Protein AF-A0A971HFS1-F1 (afdb_monomer_lite)

Secondary structure (DSSP, 8-state):
-EEEE---SSTTHHHHHHHHHHHHTTEEEEEE-SSEEEEEE--TT---------TTS-HHHHHHHHHHHHHTT-------SGGG-EEETTEEE-TTS-TTTSEEE-----

Foldseek 3Di:
DDKDFAADLPCFPVVQVVQQVCQQVQWDWDDDALGMTDTDGHDGNPDHDGDDDCPPDDPVRVVVVVVVCVVVVHDDDDYDPVNQFDDDDQWTAGSPDPPVPRIDGDPDDD

Sequence (110 aa):
MIRKFKLFLSPIQALTAWLNKMSREGYRLVKVGKIFYYFEECERSKYVYNVDYVANKSYDDLREYERFLEESNIRYMEKPANIGKVSIGSVRWRPYADKGAKIATSKGRR

Structure (mmCIF, N/CA/C/O backbone):
data_AF-A0A971HFS1-F1
#
_entry.id   AF-A0A971HFS1-F1
#
loop_
_atom_site.group_PDB
_atom_site.id
_atom_site.type_symbol
_atom_site.label_atom_id
_atom_site.label_alt_id
_atom_site.label_comp_id
_atom_site.label_asym_id
_atom_site.label_entity_id
_atom_site.label_seq_id
_atom_site.pdbx_PDB_ins_code
_atom_site.Cartn_x
_atom_site.Cartn_y
_atom_site.Cartn_z
_atom_site.occupancy
_atom_site.B_iso_or_equiv
_atom_site.auth_seq_id
_atom_site.auth_comp_id
_atom_site.auth_asym_id
_atom_site.auth_atom_id
_atom_site.pdbx_PDB_model_num
ATOM 1 N N . MET A 1 1 ? -5.586 13.504 11.670 1.00 85.81 1 MET A N 1
ATOM 2 C CA . MET A 1 1 ? -4.569 12.799 10.852 1.00 85.81 1 MET A CA 1
ATOM 3 C C . MET A 1 1 ? -3.543 12.128 11.765 1.00 85.81 1 MET A C 1
ATOM 5 O O . MET A 1 1 ? -2.970 12.791 12.620 1.00 85.81 1 MET A O 1
ATOM 9 N N . ILE A 1 2 ? -3.327 10.823 11.607 1.00 95.06 2 ILE A N 1
ATOM 10 C CA . ILE A 1 2 ? -2.500 9.962 12.465 1.00 95.06 2 ILE A CA 1
ATOM 11 C C . ILE A 1 2 ? -1.256 9.528 11.692 1.00 95.06 2 ILE A C 1
ATOM 13 O O . ILE A 1 2 ? -1.359 9.000 10.588 1.00 95.06 2 ILE A O 1
ATOM 17 N N . ARG A 1 3 ? -0.070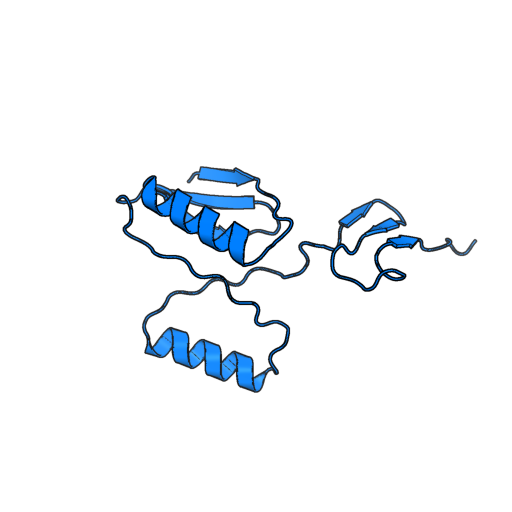 9.705 12.280 1.00 96.50 3 ARG A N 1
ATOM 18 C CA . ARG A 1 3 ? 1.209 9.289 11.685 1.00 96.50 3 ARG A CA 1
ATOM 19 C C . ARG A 1 3 ? 1.712 8.005 12.343 1.00 96.50 3 ARG A C 1
ATOM 21 O O . ARG A 1 3 ? 1.836 7.948 13.564 1.00 96.50 3 ARG A O 1
ATOM 28 N N . LYS A 1 4 ? 2.063 6.995 11.546 1.00 94.38 4 LYS A N 1
ATOM 29 C CA . LYS A 1 4 ? 2.636 5.720 12.013 1.00 94.38 4 L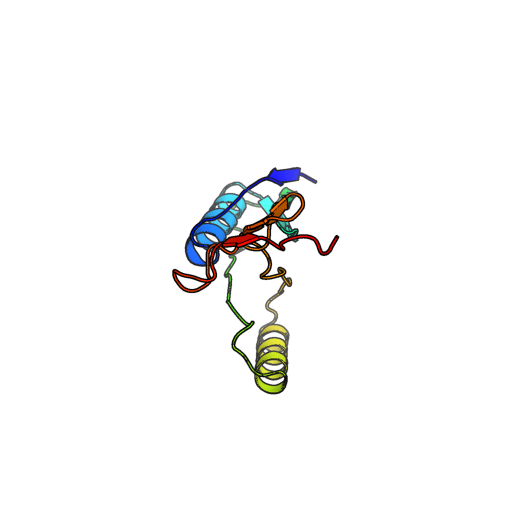YS A CA 1
ATOM 30 C C . LYS A 1 4 ? 3.990 5.468 11.353 1.00 94.38 4 LYS A C 1
ATOM 32 O O . LYS A 1 4 ? 4.128 5.611 10.142 1.00 94.38 4 LYS A O 1
ATOM 37 N N . PHE A 1 5 ? 4.983 5.083 12.150 1.00 93.00 5 PHE A N 1
ATOM 38 C CA . PHE A 1 5 ? 6.278 4.597 11.669 1.00 93.00 5 PHE A CA 1
ATOM 39 C C . PHE A 1 5 ? 6.254 3.070 11.580 1.00 93.00 5 PHE A C 1
ATOM 41 O O . PHE A 1 5 ? 5.865 2.405 12.545 1.00 93.00 5 PHE A O 1
ATOM 48 N N . LYS A 1 6 ? 6.670 2.507 10.442 1.00 90.12 6 LYS A N 1
ATOM 49 C CA . LYS A 1 6 ? 6.792 1.055 10.275 1.00 90.12 6 LYS A CA 1
ATOM 50 C C . LYS A 1 6 ? 7.816 0.706 9.195 1.00 90.12 6 LYS A C 1
ATOM 52 O O . LYS A 1 6 ? 7.794 1.263 8.098 1.00 90.12 6 LYS A O 1
ATOM 57 N N . LEU A 1 7 ? 8.681 -0.257 9.502 1.00 85.88 7 LEU A N 1
ATOM 58 C CA . LEU A 1 7 ? 9.627 -0.852 8.562 1.00 85.88 7 LEU A CA 1
ATOM 59 C C . LEU A 1 7 ? 9.227 -2.309 8.303 1.00 85.88 7 LEU A C 1
ATOM 61 O O . LEU A 1 7 ? 8.835 -3.014 9.233 1.00 85.88 7 LEU A O 1
ATOM 65 N N . PHE A 1 8 ? 9.325 -2.750 7.050 1.00 82.88 8 PHE A N 1
ATOM 66 C CA . PHE A 1 8 ? 8.947 -4.097 6.627 1.00 82.88 8 PHE A CA 1
ATOM 67 C C . PHE A 1 8 ? 10.143 -4.800 5.990 1.00 82.88 8 PHE A C 1
ATOM 69 O O . PHE A 1 8 ? 10.769 -4.249 5.088 1.00 82.88 8 PHE A O 1
ATOM 76 N N . LEU A 1 9 ? 10.439 -6.020 6.446 1.00 75.44 9 LEU A N 1
ATOM 77 C CA . LEU A 1 9 ? 11.437 -6.897 5.825 1.00 75.44 9 LEU A CA 1
ATOM 78 C C . LEU A 1 9 ? 10.895 -7.501 4.519 1.00 75.44 9 LEU A C 1
ATOM 80 O O . LEU A 1 9 ? 11.584 -7.465 3.503 1.00 75.44 9 LEU A O 1
ATOM 84 N N . SER A 1 10 ? 9.637 -7.965 4.539 1.00 78.81 10 SER A N 1
ATOM 85 C CA . SER A 1 10 ? 8.851 -8.340 3.353 1.00 78.81 10 SER A CA 1
ATOM 86 C C . SER A 1 10 ? 7.919 -7.176 2.981 1.00 78.81 10 SER A C 1
ATOM 88 O O . SER A 1 10 ? 6.879 -7.000 3.618 1.00 78.81 10 SER A O 1
ATOM 90 N N . PRO A 1 11 ? 8.290 -6.322 2.010 1.00 79.31 11 PRO A N 1
ATOM 91 C CA . PRO A 1 11 ? 7.635 -5.032 1.798 1.00 79.31 11 PRO A CA 1
ATOM 92 C C . PRO A 1 11 ? 6.258 -5.140 1.136 1.00 79.31 11 PRO A C 1
ATOM 94 O O . PRO A 1 11 ? 5.519 -4.167 1.164 1.00 79.31 11 PRO A O 1
ATOM 97 N N . ILE A 1 12 ? 5.919 -6.293 0.556 1.00 87.31 12 ILE A N 1
ATOM 98 C CA . ILE A 1 12 ? 4.661 -6.514 -0.167 1.00 87.31 12 ILE A CA 1
ATOM 99 C C . ILE A 1 12 ? 3.629 -7.135 0.777 1.00 87.31 12 ILE A C 1
ATOM 101 O O . ILE A 1 12 ? 2.678 -6.478 1.198 1.00 87.31 12 ILE A O 1
ATOM 105 N N . GLN A 1 13 ? 3.850 -8.389 1.181 1.00 89.25 13 GLN A N 1
ATOM 106 C CA . GLN A 1 13 ? 2.874 -9.159 1.956 1.00 89.25 13 GLN A CA 1
ATOM 107 C C . GLN A 1 13 ? 2.656 -8.571 3.355 1.00 89.25 13 GLN A C 1
ATOM 109 O O . GLN A 1 13 ? 1.518 -8.360 3.773 1.00 89.25 13 GLN A O 1
ATOM 114 N N . ALA A 1 14 ? 3.737 -8.246 4.074 1.00 90.94 14 ALA A N 1
ATOM 115 C CA . ALA A 1 14 ? 3.614 -7.726 5.434 1.00 90.94 14 ALA A CA 1
ATOM 116 C C . ALA A 1 14 ? 3.030 -6.305 5.460 1.00 90.94 14 ALA A C 1
ATOM 118 O O . ALA A 1 14 ? 2.285 -5.974 6.384 1.00 90.94 14 ALA A O 1
ATOM 119 N N . LEU A 1 15 ? 3.321 -5.483 4.444 1.00 92.88 15 LEU A N 1
ATOM 120 C CA . LEU A 1 15 ? 2.702 -4.165 4.307 1.00 92.88 15 LEU A CA 1
ATOM 121 C C . LEU A 1 15 ? 1.207 -4.293 4.007 1.00 92.88 15 LEU A C 1
ATOM 123 O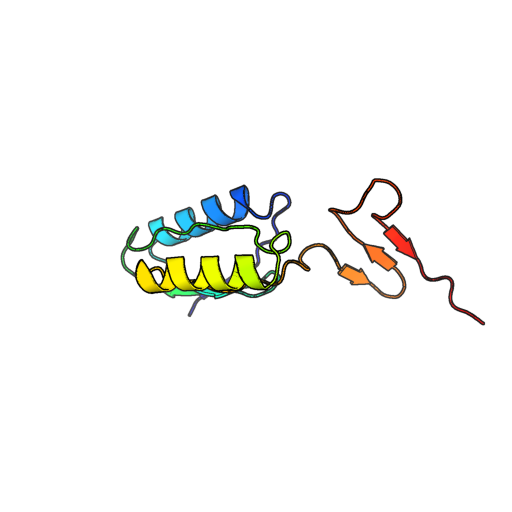 O . LEU A 1 15 ? 0.412 -3.661 4.693 1.00 92.88 15 LEU A O 1
ATOM 127 N N . THR A 1 16 ? 0.822 -5.148 3.056 1.00 95.50 16 THR A N 1
ATOM 128 C CA . THR A 1 16 ? -0.585 -5.401 2.701 1.00 95.50 16 THR A CA 1
ATOM 129 C C . THR A 1 16 ? -1.392 -5.871 3.909 1.00 95.50 16 THR A C 1
ATOM 131 O O . THR A 1 16 ? -2.421 -5.283 4.248 1.00 95.50 16 THR A O 1
ATOM 134 N N . ALA A 1 17 ? -0.897 -6.884 4.626 1.00 96.50 17 ALA A N 1
ATOM 135 C CA . ALA A 1 17 ? -1.554 -7.397 5.826 1.00 96.50 17 ALA A CA 1
ATOM 136 C C . ALA A 1 17 ? -1.682 -6.321 6.917 1.00 96.50 17 ALA A C 1
ATOM 138 O O . ALA A 1 17 ? -2.713 -6.218 7.587 1.00 96.50 17 ALA A O 1
ATOM 139 N N . TRP A 1 18 ? -0.650 -5.489 7.084 1.00 96.38 18 TRP A N 1
ATOM 140 C CA . TRP A 1 18 ? -0.671 -4.403 8.056 1.00 96.38 18 TRP A CA 1
ATOM 141 C C . TRP A 1 18 ? -1.645 -3.284 7.671 1.00 96.38 18 TRP A C 1
ATOM 143 O O . TRP A 1 18 ? -2.406 -2.846 8.529 1.00 96.38 18 TRP A O 1
ATOM 153 N N . LEU A 1 19 ? -1.693 -2.861 6.406 1.00 96.75 19 LEU A N 1
ATOM 154 C CA . LEU A 1 19 ? -2.654 -1.859 5.934 1.00 96.75 19 LEU A CA 1
ATOM 155 C C . LEU A 1 19 ? -4.101 -2.337 6.115 1.00 96.75 19 LEU A C 1
ATOM 157 O O . LEU A 1 19 ? -4.938 -1.591 6.620 1.00 96.75 19 LEU A O 1
ATOM 161 N N . ASN A 1 20 ? -4.386 -3.605 5.809 1.00 97.94 20 ASN A N 1
ATOM 162 C CA . ASN A 1 20 ? -5.708 -4.189 6.050 1.00 97.94 20 ASN A CA 1
ATOM 163 C C . ASN A 1 20 ? -6.030 -4.338 7.544 1.00 97.94 20 ASN A C 1
ATOM 165 O O . ASN A 1 20 ? -7.187 -4.224 7.947 1.00 97.94 20 ASN A O 1
ATOM 169 N N . LYS A 1 21 ? -5.028 -4.549 8.407 1.00 97.81 21 LYS A N 1
ATOM 170 C CA . LYS A 1 21 ? -5.222 -4.451 9.863 1.00 97.81 21 LYS A CA 1
ATOM 171 C C . LYS A 1 21 ? -5.624 -3.030 10.273 1.00 97.81 21 LYS A C 1
ATOM 173 O O . LYS A 1 21 ? -6.592 -2.884 11.010 1.00 97.81 21 LYS A O 1
ATOM 178 N N . M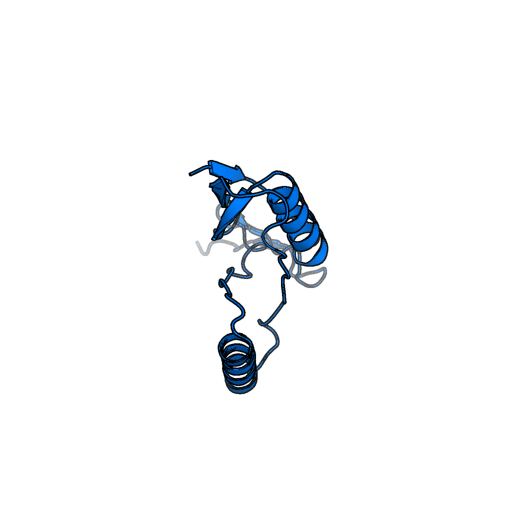ET A 1 22 ? -4.944 -2.007 9.752 1.00 97.44 22 MET A N 1
ATOM 179 C CA . MET A 1 22 ? -5.284 -0.605 10.022 1.00 97.44 22 MET A CA 1
ATOM 180 C C . MET A 1 22 ? -6.712 -0.272 9.564 1.00 97.44 22 MET A C 1
ATOM 182 O O . MET A 1 22 ? -7.447 0.374 10.306 1.00 97.44 22 MET A O 1
ATOM 186 N N . SER A 1 23 ? -7.154 -0.772 8.403 1.00 97.50 23 SER A N 1
ATOM 187 C CA . SER A 1 23 ? -8.542 -0.555 7.970 1.00 97.50 23 SER A CA 1
ATOM 188 C C . SER A 1 23 ? -9.568 -1.196 8.902 1.00 97.50 23 SER A C 1
ATOM 190 O O . SER A 1 23 ? -10.552 -0.551 9.263 1.00 97.50 23 SER A O 1
ATOM 192 N N . ARG A 1 24 ? -9.325 -2.429 9.369 1.00 97.94 24 ARG A N 1
ATOM 193 C CA . ARG A 1 24 ? -10.200 -3.098 10.351 1.00 97.94 24 ARG A CA 1
ATOM 194 C C . ARG A 1 24 ? -10.315 -2.327 11.666 1.00 97.94 24 ARG A C 1
ATOM 196 O O . ARG A 1 24 ? -11.356 -2.367 12.312 1.00 97.94 24 ARG A O 1
ATOM 203 N N . GLU A 1 25 ? -9.265 -1.606 12.046 1.00 97.19 25 GLU A N 1
ATOM 204 C CA . GLU A 1 25 ? -9.258 -0.735 13.226 1.00 97.19 25 GLU A CA 1
ATOM 205 C C . GLU A 1 25 ? -9.989 0.603 12.997 1.00 97.19 25 GLU A C 1
ATOM 207 O O . GLU A 1 25 ? -10.257 1.312 13.963 1.00 97.19 25 GLU A O 1
ATOM 212 N N . GLY A 1 26 ? -10.385 0.919 11.758 1.00 97.50 26 GLY A N 1
ATOM 213 C CA . GLY A 1 26 ? -11.069 2.168 11.407 1.00 97.50 26 GLY A CA 1
ATOM 214 C C . GLY A 1 26 ? -10.128 3.244 10.877 1.00 97.50 26 GLY A C 1
ATOM 215 O O . GLY A 1 26 ? -10.394 4.431 11.034 1.00 97.50 26 GLY A O 1
ATOM 216 N N . TYR A 1 27 ? -9.018 2.864 10.242 1.00 97.75 27 TYR A N 1
ATOM 217 C CA . TYR A 1 27 ? -8.064 3.817 9.679 1.00 97.75 27 TYR A CA 1
ATOM 218 C C . TYR A 1 27 ? -7.980 3.731 8.156 1.00 97.75 27 TYR A C 1
ATOM 220 O O . TYR A 1 27 ? -7.679 2.680 7.586 1.00 97.75 27 TYR A O 1
ATOM 228 N N . ARG A 1 28 ? -8.162 4.875 7.495 1.00 97.38 28 ARG A N 1
ATOM 229 C CA . ARG A 1 28 ? -7.966 5.045 6.053 1.00 97.38 28 ARG A CA 1
ATOM 230 C C . ARG A 1 28 ? -6.590 5.637 5.788 1.00 97.38 28 ARG A C 1
ATOM 232 O O . ARG A 1 28 ? -6.262 6.699 6.303 1.00 97.38 28 ARG A O 1
ATOM 239 N N . LEU A 1 29 ? -5.802 4.983 4.946 1.00 97.00 29 LEU A N 1
ATOM 240 C CA . LEU A 1 29 ? -4.535 5.505 4.444 1.00 97.00 29 LEU A CA 1
ATOM 241 C C . LEU A 1 29 ? -4.772 6.720 3.535 1.00 97.00 29 LEU A C 1
ATOM 243 O O . LEU A 1 29 ? -5.552 6.642 2.584 1.00 97.00 29 LEU A O 1
ATOM 247 N N . VAL A 1 30 ? -4.076 7.822 3.815 1.00 96.19 30 VAL A N 1
ATOM 248 C CA . VAL A 1 30 ? -4.164 9.072 3.037 1.00 96.19 30 VAL A CA 1
ATOM 249 C C . VAL A 1 30 ? -2.850 9.469 2.379 1.00 96.19 30 VAL A C 1
ATOM 251 O O . VAL A 1 30 ? -2.857 10.128 1.345 1.00 96.19 30 VAL A O 1
ATOM 254 N N . LYS A 1 31 ? -1.713 9.062 2.952 1.00 94.44 31 LYS A N 1
ATOM 255 C CA . LYS A 1 31 ? -0.392 9.327 2.376 1.00 94.44 31 LYS A CA 1
ATOM 256 C C . LYS A 1 31 ? 0.605 8.255 2.781 1.00 94.44 31 LYS A C 1
ATOM 258 O O . LYS A 1 31 ? 0.636 7.806 3.930 1.00 94.44 31 LYS A O 1
ATOM 263 N N . VAL A 1 32 ? 1.479 7.906 1.843 1.00 92.12 32 VAL A N 1
ATOM 264 C CA . VAL A 1 32 ? 2.549 6.929 2.036 1.00 92.12 32 VAL A CA 1
ATOM 265 C C . VAL A 1 32 ? 3.901 7.608 1.866 1.00 92.12 32 VAL A C 1
ATOM 267 O O . VAL A 1 32 ? 4.181 8.244 0.858 1.00 92.12 32 VAL A O 1
ATOM 270 N N . GLY A 1 33 ? 4.756 7.482 2.875 1.00 88.50 33 GLY A N 1
ATOM 271 C CA . GLY A 1 33 ? 6.162 7.862 2.814 1.00 88.50 33 GLY A CA 1
ATOM 272 C C . GLY A 1 33 ? 7.080 6.646 2.667 1.00 88.50 33 GLY A C 1
ATOM 273 O O . GLY A 1 33 ? 6.663 5.509 2.426 1.00 88.50 33 GLY A O 1
ATOM 274 N N . LYS A 1 34 ? 8.387 6.857 2.856 1.00 84.44 34 LYS A N 1
ATOM 275 C CA . LYS A 1 34 ? 9.369 5.759 2.817 1.00 84.44 34 LYS A CA 1
ATOM 276 C C . LYS A 1 34 ? 9.163 4.761 3.968 1.00 84.44 34 LYS A C 1
ATOM 278 O O . LYS A 1 34 ? 9.117 3.560 3.723 1.00 84.44 34 LYS A O 1
ATOM 283 N N . ILE A 1 35 ? 9.001 5.282 5.183 1.00 87.94 35 ILE A N 1
ATOM 284 C CA . ILE A 1 35 ? 8.857 4.541 6.457 1.00 87.94 35 ILE A CA 1
ATOM 285 C C . ILE A 1 35 ? 7.691 5.054 7.319 1.00 87.94 35 ILE A C 1
ATOM 287 O O . ILE A 1 35 ? 7.331 4.435 8.318 1.00 87.94 35 ILE A O 1
ATOM 291 N N . PHE A 1 36 ? 7.115 6.197 6.941 1.00 92.44 36 PHE A N 1
ATOM 292 C CA . PHE A 1 36 ? 5.977 6.808 7.613 1.00 92.44 36 PHE A CA 1
ATOM 293 C C . PHE A 1 36 ? 4.722 6.634 6.769 1.00 92.44 36 PHE A C 1
ATOM 295 O O . PHE A 1 36 ? 4.771 6.767 5.549 1.00 92.44 36 PHE A O 1
ATOM 302 N N . TYR A 1 37 ? 3.607 6.380 7.437 1.00 94.62 37 TYR A N 1
ATOM 303 C CA . TYR A 1 37 ? 2.286 6.213 6.847 1.00 94.62 37 TYR A CA 1
ATOM 304 C C . TYR A 1 37 ? 1.327 7.136 7.583 1.00 94.62 37 TYR A C 1
ATOM 306 O O . TYR A 1 37 ? 1.416 7.278 8.808 1.00 94.62 37 TYR A O 1
ATOM 314 N N . TYR A 1 38 ? 0.442 7.778 6.837 1.00 96.62 38 TYR A N 1
ATOM 315 C CA . TYR A 1 38 ? -0.485 8.766 7.365 1.00 96.62 38 TYR A CA 1
ATOM 316 C C . TYR A 1 38 ? -1.901 8.267 7.144 1.00 96.62 38 TYR A C 1
ATOM 318 O O . TYR A 1 38 ? -2.251 7.865 6.033 1.00 96.62 38 TYR A O 1
ATOM 326 N N . PHE A 1 39 ? -2.688 8.301 8.210 1.00 97.69 39 PHE A N 1
ATOM 327 C CA . PHE A 1 39 ? -4.048 7.800 8.244 1.00 97.69 39 PHE A CA 1
ATOM 328 C C . PHE A 1 39 ? -5.030 8.864 8.723 1.00 97.69 39 PHE A C 1
ATOM 330 O O . PHE A 1 39 ? -4.669 9.804 9.436 1.00 97.69 39 PHE A O 1
ATOM 337 N N . GLU A 1 40 ? -6.289 8.662 8.386 1.00 97.50 40 GLU A N 1
ATOM 338 C CA . GLU A 1 40 ? -7.439 9.350 8.961 1.00 97.50 40 GLU A CA 1
ATOM 339 C C . GLU A 1 40 ? -8.399 8.326 9.553 1.00 97.50 40 GLU A C 1
ATOM 341 O O . GLU A 1 40 ? -8.380 7.154 9.172 1.00 97.50 40 GLU A O 1
ATOM 346 N N . GLU A 1 41 ? -9.211 8.762 10.510 1.00 97.19 41 GLU A N 1
ATOM 347 C CA . GLU A 1 41 ? -10.269 7.925 11.063 1.00 97.19 41 GLU A CA 1
ATOM 348 C C . GLU A 1 41 ? -11.367 7.727 10.020 1.00 97.19 41 GLU A C 1
ATOM 350 O O . GLU A 1 41 ? -11.722 8.631 9.261 1.00 97.19 41 GLU A O 1
ATOM 355 N N . CYS A 1 42 ? -11.870 6.506 9.948 1.00 96.12 42 CYS A N 1
ATOM 356 C CA . CYS A 1 42 ? -12.940 6.108 9.060 1.00 96.12 42 CYS A CA 1
ATOM 357 C C . CYS A 1 42 ? -13.713 4.942 9.679 1.00 96.12 42 CYS A C 1
ATOM 359 O O . CYS A 1 42 ? -13.352 4.390 10.718 1.00 96.12 42 CYS A O 1
ATOM 361 N N . GLU A 1 43 ? -14.782 4.543 9.010 1.00 96.75 43 GLU A N 1
ATOM 362 C CA . GLU A 1 43 ? -15.522 3.344 9.367 1.00 96.75 43 GLU A CA 1
ATOM 363 C C . GLU A 1 43 ? -14.651 2.083 9.247 1.00 96.75 43 GLU A C 1
ATOM 365 O O . GLU A 1 43 ? -13.846 1.931 8.321 1.00 96.75 43 GLU A O 1
ATOM 370 N N . ARG A 1 44 ? -14.807 1.168 10.207 1.00 97.06 44 ARG A N 1
ATOM 371 C CA . ARG A 1 44 ? -14.029 -0.073 10.268 1.00 97.06 44 ARG A CA 1
ATOM 372 C C . ARG A 1 44 ? -14.260 -0.925 9.026 1.00 97.06 44 ARG A C 1
ATOM 374 O O . ARG A 1 44 ? -15.392 -1.122 8.603 1.00 97.06 44 ARG A O 1
ATOM 381 N N . SER A 1 45 ? -13.173 -1.460 8.475 1.00 95.56 45 SER A N 1
ATOM 382 C CA . SER A 1 45 ? -13.178 -2.349 7.304 1.00 95.56 45 SER A CA 1
ATOM 383 C C . SER A 1 45 ? -13.761 -1.729 6.027 1.00 95.56 45 SER A C 1
ATOM 385 O O . SER A 1 45 ? -14.070 -2.453 5.085 1.00 95.56 45 SER A O 1
ATOM 387 N N . LYS A 1 46 ? -13.878 -0.397 5.958 1.00 96.69 46 LYS A N 1
ATOM 388 C CA . LYS A 1 46 ? -14.385 0.308 4.771 1.00 96.69 46 LYS A CA 1
ATOM 389 C C . LYS A 1 46 ? -13.453 0.224 3.559 1.00 96.69 46 LYS A C 1
ATOM 391 O O . LYS A 1 46 ? -13.897 0.428 2.434 1.00 96.69 46 LYS A O 1
ATOM 396 N N . TYR A 1 47 ? -12.164 -0.033 3.779 1.00 96.94 47 TYR A N 1
ATOM 397 C CA . TYR A 1 47 ? -11.156 -0.079 2.723 1.00 96.94 47 TYR A CA 1
ATOM 398 C C . TYR A 1 47 ? -10.421 -1.418 2.733 1.00 96.94 47 TYR A C 1
ATOM 400 O O . TYR A 1 47 ? -10.088 -1.960 3.784 1.00 96.94 47 TYR A O 1
ATOM 408 N N . VAL A 1 48 ? -10.104 -1.919 1.544 1.00 97.19 48 VAL A N 1
ATOM 409 C CA . VAL A 1 48 ? -9.198 -3.053 1.359 1.00 97.19 48 VAL A CA 1
ATOM 410 C C . VAL A 1 48 ? -7.988 -2.551 0.591 1.00 97.19 48 VAL A C 1
ATOM 412 O O . VAL A 1 48 ? -8.116 -1.816 -0.386 1.00 97.19 48 VAL A O 1
ATOM 415 N N . TYR A 1 49 ? -6.807 -2.915 1.069 1.00 96.88 49 TYR A N 1
ATOM 416 C CA . TYR A 1 49 ? -5.537 -2.521 0.483 1.00 96.88 49 TYR A CA 1
ATOM 417 C C . TYR A 1 49 ? -4.866 -3.725 -0.168 1.00 96.88 49 TYR A C 1
ATOM 419 O O . TYR A 1 49 ? -4.825 -4.804 0.424 1.00 96.88 49 TYR A O 1
ATOM 427 N N . ASN A 1 50 ? -4.280 -3.506 -1.341 1.00 95.56 50 ASN A N 1
ATOM 428 C CA . ASN A 1 50 ? -3.320 -4.408 -1.963 1.00 95.56 50 ASN A CA 1
ATOM 429 C C . ASN A 1 50 ? -2.038 -3.630 -2.294 1.00 95.56 50 ASN A C 1
ATOM 431 O O . ASN A 1 50 ? -2.089 -2.423 -2.537 1.00 95.56 50 ASN A O 1
ATOM 435 N N . VAL A 1 51 ? -0.887 -4.299 -2.248 1.00 93.38 51 VAL A N 1
ATOM 436 C CA . VAL A 1 51 ? 0.408 -3.703 -2.598 1.00 93.38 51 VAL A CA 1
ATOM 437 C C . VAL A 1 51 ? 1.005 -4.518 -3.725 1.00 93.38 51 VAL A C 1
ATOM 439 O O . VAL A 1 51 ? 1.342 -5.678 -3.519 1.00 93.38 51 VAL A O 1
ATOM 442 N N . ASP A 1 52 ? 1.218 -3.883 -4.872 1.00 91.12 52 ASP A N 1
ATOM 443 C CA . ASP A 1 52 ? 1.846 -4.519 -6.025 1.00 91.12 52 ASP A CA 1
ATOM 444 C C . ASP A 1 52 ? 3.237 -3.944 -6.275 1.00 91.12 52 ASP A C 1
ATOM 446 O O . ASP A 1 52 ? 3.491 -2.743 -6.136 1.00 91.12 52 ASP A O 1
ATOM 450 N N . TYR A 1 53 ? 4.170 -4.819 -6.642 1.00 88.19 53 TYR A N 1
ATOM 451 C CA . TYR A 1 53 ? 5.487 -4.397 -7.093 1.00 88.19 53 TYR A CA 1
ATOM 452 C C . TYR A 1 53 ? 5.445 -4.154 -8.596 1.00 88.19 53 TYR A C 1
ATOM 454 O O . TYR A 1 53 ? 5.287 -5.090 -9.370 1.00 88.19 53 TYR A O 1
ATOM 462 N N . VAL A 1 54 ? 5.595 -2.891 -8.988 1.00 87.50 54 VAL A N 1
ATOM 463 C CA . VAL A 1 54 ? 5.502 -2.463 -10.392 1.00 87.50 54 VAL A CA 1
ATOM 464 C C . VAL A 1 54 ? 6.846 -2.056 -10.997 1.00 87.50 54 VAL A C 1
ATOM 466 O O . VAL A 1 54 ? 6.927 -1.777 -12.184 1.00 87.50 54 VAL A O 1
ATOM 469 N N . ALA A 1 55 ? 7.929 -2.040 -10.214 1.00 82.62 55 ALA A N 1
ATOM 470 C CA . ALA A 1 55 ? 9.232 -1.566 -10.693 1.00 82.62 55 ALA A CA 1
ATOM 471 C C . ALA A 1 55 ? 9.952 -2.549 -11.643 1.00 82.62 55 ALA A C 1
ATOM 473 O O . ALA A 1 55 ? 11.025 -2.227 -12.144 1.00 82.62 55 ALA A O 1
ATOM 474 N N . ASN A 1 56 ? 9.386 -3.736 -11.878 1.00 82.00 56 ASN A N 1
ATOM 475 C CA . ASN A 1 56 ? 9.812 -4.687 -12.910 1.00 82.00 56 ASN A CA 1
ATOM 476 C C . ASN A 1 56 ? 9.030 -4.556 -14.230 1.00 82.00 56 ASN A C 1
ATOM 478 O O . ASN A 1 56 ? 9.341 -5.284 -15.168 1.00 82.00 56 ASN A O 1
ATOM 482 N N . LYS A 1 57 ? 8.009 -3.693 -14.298 1.00 83.94 57 LYS A N 1
ATOM 483 C CA . LYS A 1 57 ? 7.229 -3.445 -15.517 1.00 83.94 57 LYS A CA 1
ATOM 484 C C . LYS A 1 57 ? 7.965 -2.463 -16.433 1.00 83.94 57 LYS A C 1
ATOM 486 O O . LYS A 1 57 ? 8.699 -1.597 -15.948 1.00 83.94 57 LYS A O 1
ATOM 491 N N . SER A 1 58 ? 7.760 -2.585 -17.746 1.00 91.12 58 SER A N 1
ATOM 492 C CA . SER A 1 58 ? 8.151 -1.525 -18.679 1.00 91.12 58 SER A CA 1
ATOM 493 C C . SER A 1 58 ? 7.290 -0.272 -18.460 1.00 91.12 58 SER A C 1
ATOM 495 O O . SER A 1 58 ? 6.292 -0.309 -17.737 1.00 91.12 58 SER A O 1
ATOM 497 N N . TYR A 1 59 ? 7.675 0.854 -19.066 1.00 89.38 59 TYR A N 1
ATOM 498 C CA . TYR A 1 59 ? 6.866 2.073 -18.993 1.00 89.38 59 TYR A CA 1
ATOM 499 C C . TYR A 1 59 ? 5.464 1.849 -19.575 1.00 89.38 59 TYR A C 1
ATOM 501 O O . TYR A 1 59 ? 4.478 2.238 -18.954 1.00 89.38 59 TYR A O 1
ATOM 509 N N . ASP A 1 60 ? 5.372 1.167 -20.717 1.00 93.31 60 ASP A N 1
ATOM 510 C CA . ASP A 1 60 ? 4.098 0.913 -21.390 1.00 93.31 60 ASP A CA 1
ATOM 511 C C . ASP A 1 60 ? 3.208 -0.030 -20.568 1.00 93.31 60 ASP A C 1
ATOM 513 O O . ASP A 1 60 ? 2.042 0.292 -20.328 1.00 93.31 60 ASP A O 1
ATOM 517 N N . ASP A 1 61 ? 3.780 -1.110 -20.018 1.00 92.19 61 ASP A N 1
ATOM 518 C CA . ASP A 1 61 ? 3.062 -2.040 -19.129 1.00 92.19 61 ASP A CA 1
ATOM 519 C C . ASP A 1 61 ? 2.575 -1.359 -17.841 1.00 92.19 61 ASP A C 1
ATOM 521 O O . ASP A 1 61 ? 1.552 -1.739 -17.264 1.00 92.19 61 ASP A O 1
ATOM 525 N N . LEU A 1 62 ? 3.336 -0.381 -17.332 1.00 92.06 62 LEU A N 1
ATOM 526 C CA . LEU A 1 62 ? 2.937 0.404 -16.167 1.00 92.06 62 LEU A CA 1
ATOM 527 C C . LEU A 1 62 ? 1.749 1.302 -16.515 1.00 92.06 62 LEU A C 1
ATOM 529 O O . LEU A 1 62 ? 0.768 1.303 -15.777 1.00 92.06 62 LEU A O 1
ATOM 533 N N . ARG A 1 63 ? 1.801 2.008 -17.651 1.00 94.12 63 ARG A N 1
ATOM 534 C CA . ARG A 1 63 ? 0.705 2.880 -18.106 1.00 94.12 63 ARG A CA 1
ATOM 535 C C . ARG A 1 63 ? -0.573 2.101 -18.396 1.00 94.12 63 ARG A C 1
ATOM 537 O O . ARG A 1 63 ? -1.662 2.605 -18.134 1.00 94.12 63 ARG A O 1
ATOM 544 N N . GLU A 1 64 ? -0.462 0.893 -18.940 1.00 95.25 64 GLU A N 1
ATOM 545 C CA . GLU A 1 64 ? -1.611 0.006 -19.128 1.00 95.25 64 GLU A CA 1
ATOM 546 C C . GLU A 1 64 ? -2.196 -0.454 -17.790 1.00 95.25 64 GLU A C 1
ATOM 548 O O . GLU A 1 64 ? -3.412 -0.418 -17.606 1.00 95.25 64 GLU A O 1
ATOM 553 N N . TYR A 1 65 ? -1.340 -0.795 -16.825 1.00 94.12 65 TYR A N 1
ATOM 554 C CA . TYR A 1 65 ? -1.790 -1.154 -15.485 1.00 94.12 65 TYR A CA 1
ATOM 555 C C . TYR A 1 65 ? -2.501 0.004 -14.771 1.00 94.12 65 TYR A C 1
ATOM 557 O O . TYR A 1 65 ? -3.542 -0.207 -14.156 1.00 94.12 65 TYR A O 1
ATOM 565 N N . GLU A 1 66 ? -1.983 1.229 -14.879 1.00 94.44 66 GLU A N 1
ATOM 566 C CA . GLU A 1 66 ? -2.638 2.421 -14.325 1.00 94.44 66 GLU A CA 1
ATOM 567 C C . GLU A 1 66 ? -4.018 2.656 -14.945 1.00 94.44 66 GLU A C 1
ATOM 569 O O . GLU A 1 66 ? -4.982 2.847 -14.205 1.00 94.44 66 GLU A O 1
ATOM 574 N N . ARG A 1 67 ? -4.142 2.549 -16.277 1.00 96.38 67 ARG A N 1
ATOM 575 C CA . ARG A 1 67 ? -5.443 2.647 -16.963 1.00 96.38 67 ARG A CA 1
ATOM 576 C C . ARG A 1 67 ? -6.436 1.609 -16.449 1.00 96.38 67 ARG A C 1
ATOM 578 O O . ARG A 1 67 ? -7.564 1.963 -16.129 1.00 96.38 67 ARG A O 1
ATOM 585 N N . PHE A 1 68 ? -6.007 0.357 -16.295 1.00 95.88 68 PHE A N 1
ATOM 586 C CA . PHE A 1 68 ? -6.851 -0.699 -15.733 1.00 95.88 68 PHE A CA 1
ATOM 587 C C . PHE A 1 68 ? -7.366 -0.351 -14.322 1.00 95.88 68 PHE A C 1
ATOM 589 O O . PHE A 1 68 ? -8.538 -0.583 -14.014 1.00 95.88 68 PHE A O 1
ATOM 596 N N . LEU A 1 69 ? -6.512 0.217 -13.461 1.00 96.06 69 LEU A N 1
ATOM 597 C CA . LEU A 1 69 ? -6.911 0.639 -12.114 1.00 96.06 69 LEU A CA 1
ATOM 598 C C . LEU A 1 69 ? -7.922 1.792 -12.157 1.00 96.06 69 LEU A C 1
ATOM 600 O O . LEU A 1 69 ? -8.906 1.761 -11.414 1.00 96.06 69 LEU A O 1
ATOM 604 N N . GLU A 1 70 ? -7.708 2.775 -13.032 1.00 95.50 70 GLU A N 1
ATOM 605 C CA . GLU A 1 70 ? -8.616 3.910 -13.226 1.00 95.50 70 GLU A CA 1
ATOM 606 C C . GLU A 1 70 ? -9.988 3.464 -13.750 1.00 95.50 70 GLU A C 1
ATOM 608 O O . GLU A 1 70 ? -11.011 3.816 -13.159 1.00 95.50 70 GLU A O 1
ATOM 613 N N . GLU A 1 71 ? -10.017 2.632 -14.794 1.00 97.44 71 GLU A N 1
ATOM 614 C CA . GLU A 1 71 ? -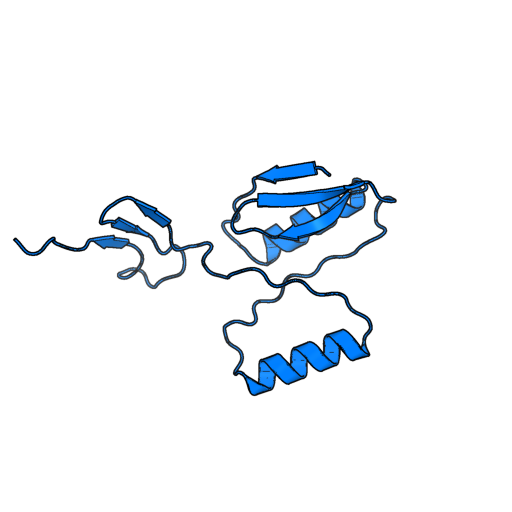11.241 2.064 -15.379 1.00 97.44 71 GLU A CA 1
ATOM 615 C C . GLU A 1 71 ? -12.016 1.202 -14.371 1.00 97.44 71 GLU A C 1
ATOM 617 O O . GLU A 1 71 ? -13.247 1.203 -14.353 1.00 97.44 71 GLU A O 1
ATOM 622 N N . SER A 1 72 ? -11.300 0.522 -13.471 1.00 96.69 72 SER A N 1
ATOM 623 C CA . SER A 1 72 ? -11.886 -0.269 -12.381 1.00 96.69 72 SER A CA 1
ATOM 624 C C . SER A 1 72 ? -12.314 0.573 -11.170 1.00 96.69 72 SER A C 1
ATOM 626 O O . SER A 1 72 ? -12.765 0.017 -10.166 1.00 96.69 72 SER A O 1
ATOM 628 N N . ASN A 1 73 ? -12.162 1.903 -11.222 1.00 95.38 73 ASN A N 1
ATOM 629 C CA . ASN A 1 73 ? -12.417 2.828 -10.113 1.00 95.38 73 ASN A CA 1
ATOM 630 C C . ASN A 1 73 ? -11.625 2.476 -8.831 1.00 95.38 73 ASN A C 1
ATOM 632 O O . ASN A 1 73 ? -12.076 2.698 -7.700 1.00 95.38 73 ASN A O 1
ATOM 636 N N . ILE A 1 74 ? -10.425 1.912 -9.000 1.00 95.94 74 ILE A N 1
ATOM 637 C CA . ILE A 1 74 ? -9.507 1.572 -7.914 1.00 95.94 74 ILE A CA 1
ATOM 638 C C . ILE A 1 74 ? -8.561 2.748 -7.694 1.00 95.94 74 ILE A C 1
ATOM 640 O O . ILE A 1 74 ? -7.766 3.126 -8.550 1.00 95.94 74 ILE A O 1
ATOM 644 N N . ARG A 1 75 ? -8.602 3.319 -6.489 1.00 94.69 75 ARG A N 1
ATOM 645 C CA . ARG A 1 75 ? -7.653 4.366 -6.099 1.00 94.69 75 ARG A CA 1
ATOM 646 C C . ARG A 1 75 ? -6.298 3.754 -5.778 1.00 94.69 75 ARG A C 1
ATOM 648 O O . ARG A 1 75 ? -6.213 2.862 -4.934 1.00 94.69 75 ARG A O 1
ATOM 655 N N . TYR A 1 76 ? -5.242 4.308 -6.361 1.00 93.94 76 TYR A N 1
ATOM 656 C CA . TYR A 1 76 ? -3.873 3.877 -6.115 1.00 93.94 76 TYR A CA 1
ATOM 657 C C . TYR A 1 76 ? -3.005 5.008 -5.553 1.00 93.94 76 TYR A C 1
ATOM 659 O O . TYR A 1 76 ? -3.344 6.190 -5.617 1.00 93.94 76 TYR A O 1
ATOM 667 N N . MET A 1 77 ? -1.898 4.625 -4.918 1.00 92.81 77 MET A N 1
ATOM 668 C CA . MET A 1 77 ? -0.881 5.540 -4.407 1.00 92.81 77 MET A CA 1
ATOM 669 C C . MET A 1 77 ? 0.489 4.953 -4.700 1.00 92.81 77 MET A C 1
ATOM 671 O O . MET A 1 77 ? 0.743 3.781 -4.416 1.00 92.81 77 MET A O 1
ATOM 675 N N . GLU A 1 78 ? 1.399 5.781 -5.190 1.00 89.56 78 GLU A N 1
ATOM 676 C CA . GLU A 1 78 ? 2.764 5.345 -5.425 1.00 89.56 78 GLU A CA 1
ATOM 677 C C . GLU A 1 78 ? 3.571 5.312 -4.128 1.00 89.56 78 GLU A C 1
ATOM 679 O O . GLU A 1 78 ? 3.531 6.225 -3.294 1.00 89.56 78 GLU A O 1
ATOM 684 N N . LYS A 1 79 ? 4.371 4.255 -3.972 1.00 85.44 79 LYS A N 1
ATOM 685 C CA . LYS A 1 79 ? 5.352 4.145 -2.898 1.00 85.44 79 LYS A CA 1
ATOM 686 C C . LYS A 1 79 ? 6.741 3.945 -3.497 1.00 85.44 79 LYS A C 1
ATOM 688 O O . LYS A 1 79 ? 6.970 2.942 -4.169 1.00 85.44 79 LYS A O 1
ATOM 693 N N . PRO A 1 80 ? 7.726 4.807 -3.187 1.00 76.62 80 PRO A N 1
ATOM 694 C CA . PRO A 1 80 ? 9.074 4.617 -3.699 1.00 76.62 80 PRO A CA 1
ATOM 695 C C . PRO A 1 80 ? 9.674 3.308 -3.162 1.00 76.62 80 PRO A C 1
ATOM 697 O O . PRO A 1 80 ? 9.781 3.107 -1.946 1.00 76.62 80 PRO A O 1
ATOM 700 N N . ALA A 1 81 ? 10.144 2.451 -4.073 1.00 65.94 81 ALA A N 1
ATOM 701 C CA . ALA A 1 81 ? 10.748 1.143 -3.780 1.00 65.94 81 ALA A CA 1
ATOM 702 C C . ALA A 1 81 ? 12.103 1.222 -3.040 1.00 65.94 81 ALA A C 1
ATOM 704 O O . ALA A 1 81 ? 12.671 0.211 -2.631 1.00 65.94 81 ALA A O 1
ATOM 705 N N . ASN A 1 82 ? 12.629 2.427 -2.805 1.00 62.22 82 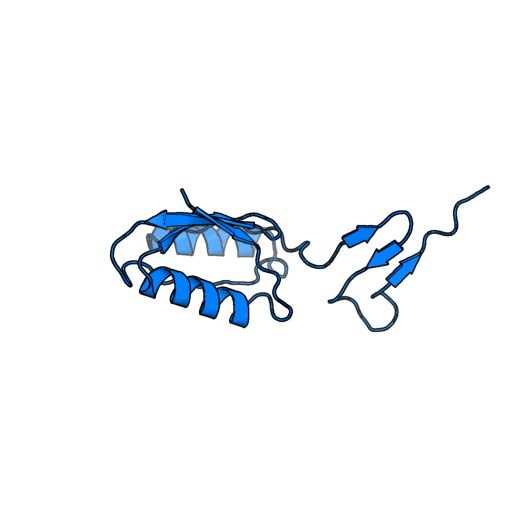ASN A N 1
ATOM 706 C CA . ASN A 1 82 ? 13.933 2.679 -2.182 1.00 62.22 82 ASN A CA 1
ATOM 707 C C . ASN A 1 82 ? 14.027 2.303 -0.685 1.00 62.22 82 ASN A C 1
ATOM 709 O O . ASN A 1 82 ? 14.963 2.747 -0.015 1.00 62.22 82 ASN A O 1
ATOM 713 N N . ILE A 1 83 ? 13.108 1.488 -0.150 1.00 56.12 83 ILE A N 1
ATOM 714 C CA . ILE A 1 83 ? 13.042 1.021 1.253 1.00 56.12 83 ILE A CA 1
ATOM 715 C C . ILE A 1 83 ? 14.370 0.397 1.708 1.00 56.12 83 ILE A C 1
ATOM 717 O O . ILE A 1 83 ? 14.701 0.437 2.887 1.00 56.12 83 ILE A O 1
ATOM 721 N N . GLY A 1 84 ? 15.173 -0.091 0.763 1.00 49.56 84 GLY A N 1
ATOM 722 C CA . GLY A 1 84 ? 16.457 -0.698 1.049 1.00 49.56 84 GLY A CA 1
ATOM 723 C C . GLY A 1 84 ? 17.687 0.212 1.064 1.00 49.56 84 GLY A C 1
ATOM 724 O O . GLY A 1 84 ? 18.656 -0.126 1.727 1.00 49.56 84 GLY A O 1
ATOM 725 N N . LYS A 1 85 ? 17.692 1.352 0.363 1.00 48.50 85 LYS A N 1
ATOM 726 C CA . LYS A 1 85 ? 18.867 2.240 0.342 1.00 48.50 85 LYS A CA 1
ATOM 727 C C . LYS A 1 85 ? 18.842 3.129 1.578 1.00 48.50 85 LYS A C 1
ATOM 729 O O . LYS A 1 85 ? 18.129 4.138 1.600 1.00 48.50 85 LYS A O 1
ATOM 734 N N . VAL A 1 86 ? 19.603 2.741 2.591 1.00 50.81 86 VAL A N 1
ATOM 735 C CA . VAL A 1 86 ? 19.985 3.610 3.706 1.00 50.81 86 VAL A CA 1
ATOM 736 C C . VAL A 1 86 ? 21.445 3.991 3.473 1.00 50.81 86 VAL A C 1
ATOM 738 O O . VAL A 1 86 ? 22.292 3.114 3.300 1.00 50.81 86 VAL A O 1
ATOM 741 N N . SER A 1 87 ? 21.708 5.292 3.379 1.00 46.31 87 SER A N 1
ATOM 742 C CA . SER A 1 87 ? 23.055 5.850 3.263 1.00 46.31 87 SER A CA 1
ATOM 743 C C . SER A 1 87 ? 23.416 6.424 4.629 1.00 46.31 87 SER A C 1
ATOM 745 O O . SER A 1 87 ? 22.809 7.412 5.038 1.00 46.31 87 SER A O 1
ATOM 747 N N . ILE A 1 88 ? 24.346 5.798 5.349 1.00 50.41 88 ILE A N 1
ATOM 748 C CA . ILE A 1 88 ? 24.935 6.368 6.570 1.00 50.41 88 ILE A CA 1
ATOM 749 C C . ILE A 1 88 ? 26.390 6.682 6.223 1.00 50.41 88 ILE A C 1
ATOM 751 O O . ILE A 1 88 ? 27.212 5.775 6.095 1.00 50.41 88 ILE A O 1
ATOM 755 N N . GLY A 1 89 ? 26.693 7.960 5.984 1.00 59.59 89 GLY A N 1
ATOM 756 C CA . GLY A 1 89 ? 28.011 8.384 5.503 1.00 59.59 89 GLY A CA 1
ATOM 757 C C . GLY A 1 89 ? 28.376 7.736 4.160 1.00 59.59 89 GLY A C 1
ATOM 758 O O . GLY A 1 89 ? 27.619 7.820 3.194 1.00 59.59 89 GLY A O 1
ATOM 759 N N . SER A 1 90 ? 29.530 7.071 4.104 1.00 52.56 90 SER A N 1
ATOM 760 C CA . SER A 1 90 ? 30.058 6.367 2.923 1.00 52.56 90 SER A CA 1
ATOM 761 C C . SER A 1 90 ? 29.542 4.930 2.757 1.00 52.56 90 SER A C 1
ATOM 763 O O . SER A 1 90 ? 29.942 4.246 1.809 1.00 52.56 90 SER A O 1
ATOM 765 N N . VAL A 1 91 ? 28.665 4.459 3.655 1.00 49.28 91 VAL A N 1
ATOM 766 C CA . VAL A 1 91 ? 28.127 3.093 3.646 1.00 49.28 91 VAL A CA 1
ATOM 767 C C . VAL A 1 91 ? 26.717 3.086 3.072 1.00 49.28 91 VAL A C 1
ATOM 769 O O . VAL A 1 91 ? 25.797 3.733 3.582 1.00 49.28 91 VAL A O 1
ATOM 772 N N . ARG A 1 92 ? 26.542 2.311 2.002 1.00 59.97 92 ARG A N 1
ATOM 773 C CA . ARG A 1 92 ? 25.270 2.118 1.311 1.00 59.97 92 ARG A CA 1
ATOM 774 C C . ARG A 1 92 ? 24.790 0.693 1.529 1.00 59.97 92 ARG A C 1
ATOM 776 O O . ARG A 1 92 ? 25.341 -0.243 0.951 1.00 59.97 92 ARG A O 1
ATOM 783 N N . TRP A 1 93 ? 23.738 0.542 2.322 1.00 52.50 93 TRP A N 1
ATOM 784 C CA . TRP A 1 93 ? 23.091 -0.750 2.526 1.00 52.50 93 TRP A CA 1
ATOM 785 C C . TRP A 1 93 ? 21.993 -0.983 1.476 1.00 52.50 93 TRP A C 1
ATOM 787 O O . TRP A 1 93 ? 21.337 -0.031 1.046 1.00 52.50 93 TRP A O 1
ATOM 797 N N . ARG A 1 94 ? 21.835 -2.230 1.011 1.00 65.38 94 ARG A N 1
ATOM 798 C CA . ARG A 1 94 ? 20.826 -2.684 0.037 1.00 65.38 94 ARG A CA 1
ATOM 799 C C . ARG A 1 94 ? 20.303 -4.085 0.429 1.00 65.38 94 ARG A C 1
ATOM 801 O O . ARG A 1 94 ? 20.864 -5.079 -0.021 1.00 65.38 94 ARG A O 1
ATOM 808 N N . PRO A 1 95 ? 19.218 -4.205 1.212 1.00 53.53 95 PRO A N 1
ATOM 809 C CA . PRO A 1 95 ? 18.698 -5.478 1.721 1.00 53.53 95 PRO A CA 1
ATOM 810 C C . PRO A 1 95 ? 18.321 -6.480 0.629 1.00 53.53 95 PRO A C 1
ATOM 812 O O . PRO A 1 95 ? 18.421 -7.683 0.853 1.00 53.53 95 PRO A O 1
ATOM 815 N N . TYR A 1 96 ? 17.918 -5.982 -0.542 1.00 59.44 96 TYR A N 1
ATOM 816 C CA . TYR A 1 96 ? 17.398 -6.782 -1.654 1.00 59.44 96 TYR A CA 1
ATOM 817 C C . TYR A 1 96 ? 18.395 -6.969 -2.808 1.00 59.44 96 TYR A C 1
ATOM 819 O O . TYR A 1 96 ? 18.003 -7.427 -3.871 1.00 59.44 96 TYR A O 1
ATOM 827 N N . ALA A 1 97 ? 19.661 -6.573 -2.638 1.00 59.94 97 ALA A N 1
ATOM 828 C CA . ALA A 1 97 ? 20.700 -6.827 -3.636 1.00 59.94 97 ALA A CA 1
ATOM 829 C C . ALA A 1 97 ? 21.338 -8.214 -3.430 1.00 59.94 97 ALA A C 1
ATOM 831 O O . ALA A 1 97 ? 21.278 -8.764 -2.326 1.00 59.94 97 ALA A O 1
ATOM 832 N N . ASP A 1 98 ? 21.973 -8.767 -4.465 1.00 58.56 98 ASP A N 1
ATOM 833 C CA . ASP A 1 98 ? 22.684 -10.052 -4.391 1.00 58.56 98 ASP A CA 1
ATOM 834 C C . ASP A 1 98 ? 23.754 -10.066 -3.290 1.00 58.56 98 ASP A C 1
ATOM 836 O O . ASP A 1 98 ? 24.234 -9.010 -2.875 1.00 58.56 98 ASP A O 1
ATOM 840 N N . LYS A 1 99 ? 24.138 -11.258 -2.793 1.00 54.25 99 LYS A N 1
ATOM 841 C CA . LYS A 1 99 ? 24.957 -11.444 -1.568 1.00 54.25 99 LYS A CA 1
ATOM 842 C C . LYS A 1 99 ? 26.200 -10.532 -1.475 1.00 54.25 99 LYS A C 1
ATOM 844 O O . LYS A 1 99 ? 26.521 -10.110 -0.369 1.00 54.25 99 LYS A O 1
ATOM 849 N N . GLY A 1 100 ? 26.843 -10.179 -2.593 1.00 59.31 100 GLY A N 1
ATOM 850 C CA . GLY A 1 100 ? 28.010 -9.278 -2.640 1.00 59.31 100 GLY A CA 1
ATOM 851 C C . GLY A 1 100 ? 27.712 -7.780 -2.832 1.00 59.31 100 GLY A C 1
ATOM 852 O O . GLY A 1 100 ? 28.602 -6.958 -2.656 1.00 59.31 100 GLY A O 1
ATOM 853 N N . ALA A 1 101 ? 26.476 -7.400 -3.165 1.00 58.50 101 ALA A N 1
ATOM 854 C CA . ALA A 1 101 ? 26.057 -6.022 -3.458 1.00 58.50 101 ALA A CA 1
ATOM 855 C C . ALA A 1 101 ? 25.199 -5.387 -2.342 1.00 58.50 101 ALA A C 1
ATOM 857 O O . ALA A 1 101 ? 24.697 -4.264 -2.488 1.00 58.50 101 ALA A O 1
ATOM 858 N N . LYS A 1 102 ? 25.020 -6.099 -1.219 1.00 62.22 102 LYS A N 1
ATOM 859 C CA . LYS A 1 102 ? 24.215 -5.651 -0.070 1.00 62.22 102 LYS A CA 1
ATOM 860 C C . LYS A 1 102 ? 24.854 -4.514 0.725 1.00 62.22 102 LYS A C 1
ATOM 862 O O . LYS A 1 102 ? 24.132 -3.770 1.386 1.00 62.22 102 LYS A O 1
ATOM 867 N N . ILE A 1 103 ? 26.178 -4.371 0.671 1.00 54.34 103 ILE A N 1
ATOM 868 C CA . ILE A 1 103 ? 26.934 -3.320 1.359 1.00 54.34 103 ILE A CA 1
ATOM 869 C C . ILE A 1 103 ? 27.956 -2.769 0.370 1.00 54.34 103 ILE A C 1
ATOM 871 O O . ILE A 1 103 ? 28.800 -3.508 -0.125 1.00 54.34 103 ILE A O 1
ATOM 875 N N . ALA A 1 104 ? 27.877 -1.474 0.077 1.00 56.12 104 ALA A N 1
ATOM 876 C CA . ALA A 1 104 ? 28.898 -0.776 -0.690 1.00 56.12 104 ALA A CA 1
ATOM 877 C C . ALA A 1 104 ? 29.516 0.320 0.177 1.00 56.12 104 ALA A C 1
ATOM 879 O O . ALA A 1 104 ? 28.795 1.169 0.704 1.00 56.12 104 ALA A O 1
ATOM 880 N N . THR A 1 105 ? 30.840 0.305 0.287 1.00 55.12 105 THR A N 1
ATOM 881 C CA . THR A 1 105 ? 31.621 1.356 0.942 1.00 55.12 105 THR A CA 1
ATOM 882 C C . THR A 1 105 ? 32.385 2.102 -0.139 1.00 55.12 105 THR A C 1
ATOM 884 O O . THR A 1 105 ? 33.180 1.496 -0.859 1.00 55.12 105 THR A O 1
ATOM 887 N N . SER A 1 106 ? 32.168 3.407 -0.288 1.00 55.69 106 SER A N 1
ATOM 888 C CA . SER A 1 106 ? 33.054 4.208 -1.136 1.00 55.69 106 SER A CA 1
ATOM 889 C C . SER A 1 106 ? 34.373 4.424 -0.391 1.00 55.69 106 SER A C 1
ATOM 891 O O . SER A 1 106 ? 34.385 5.105 0.636 1.00 55.69 106 SER A O 1
ATOM 893 N N . LYS A 1 107 ? 35.490 3.877 -0.891 1.00 52.56 107 LYS A N 1
ATOM 894 C CA . LYS A 1 107 ? 36.818 4.365 -0.492 1.00 52.56 107 LYS A CA 1
ATOM 895 C C . LYS A 1 107 ? 36.909 5.804 -0.996 1.00 52.56 107 LYS A C 1
ATOM 897 O O . LYS A 1 107 ? 36.892 6.019 -2.206 1.00 52.56 107 LYS A O 1
ATOM 902 N N . GLY A 1 108 ? 36.906 6.777 -0.086 1.00 50.03 108 GLY A N 1
ATOM 903 C CA . GLY A 1 108 ? 37.113 8.176 -0.451 1.00 50.03 108 GLY A CA 1
ATOM 904 C C . GLY A 1 108 ? 38.400 8.296 -1.264 1.00 50.03 108 GLY A C 1
ATOM 905 O O . GLY A 1 108 ? 39.428 7.748 -0.861 1.00 50.03 108 GLY A O 1
ATOM 906 N N . ARG A 1 109 ? 38.339 8.954 -2.427 1.00 48.00 109 ARG A N 1
ATOM 907 C CA . ARG A 1 109 ? 39.559 9.444 -3.072 1.00 48.00 109 ARG A CA 1
ATOM 908 C C . ARG A 1 109 ? 40.149 10.502 -2.137 1.00 48.00 109 ARG A C 1
ATOM 910 O O . ARG A 1 109 ? 39.416 11.399 -1.725 1.00 48.00 109 ARG A O 1
ATOM 917 N N . ARG A 1 110 ? 41.417 10.317 -1.763 1.00 41.62 110 ARG A N 1
ATOM 918 C CA . ARG A 1 110 ? 42.267 11.403 -1.263 1.00 41.62 110 ARG A CA 1
ATOM 919 C C . ARG A 1 110 ? 42.408 12.470 -2.338 1.00 41.62 110 ARG A C 1
ATOM 921 O O . ARG A 1 110 ? 42.378 12.079 -3.529 1.00 41.62 110 ARG A O 1
#

Radius of gyration: 17.23 Å; chains: 1; bounding box: 58×24×35 Å

pLDDT: mean 82.38, std 17.68, range [41.62, 97.94]